Protein AF-A0AAN4YDI0-F1 (afdb_monomer)

Mean predicted aligned error: 11.08 Å

Secondary structure (DSSP, 8-state):
-----------------TT--S--------S--TTHHHHHHHHTT----SSS--B-TT-SB---SS--BSSTTSPBPTT-HHHHHHHHHHHT--PPPPSS--SEEEEEEEEE-SSB-TTT---GGGBSTT-EEEEEEEEE-SSS-TTS-TTSS---EEEEEEEETTEEEEEEE-

pLDDT: mean 83.56, std 16.6, range [37.38, 96.38]

Foldseek 3Di:
DDDDDDDDPPDPDDPDDPPDPPDDDDPDPPDDPLPVVVCVVCVVVDDDDPPDADAAPVGDHDDDPDADAPPPPHDGDPPRPRPVRVVVCVVPVDDDADPWQRAKDKDKGKDFAQAAPVVPDPAQCNHGHRRIWIKMKMKGFTPDHRPDDPPDPGDIKIWMWTDDPVGIDIDIDD

Nearest PDB structures (foldseek):
  5xzm-assembly1_D  TM=9.940E-01  e=3.883E-17  Mycothermus thermophilus
  4b31-assembly1_C  TM=9.951E-01  e=8.663E-17  Mycothermus thermophilus
  6nsy-assembly1_A  TM=9.960E-01  e=1.537E-16  Neurospora crassa OR74A
  4b5k-assembly1_C  TM=9.951E-01  e=1.370E-16  Mycothermus thermophilus
  6nt1-assembly1_A  TM=9.961E-01  e=2.430E-16  Neurospora crassa OR74A

Organism: Aspergillus oryzae (NCBI:txid5062)

InterPro domains:
  IPR011614 Catalase core domain [PF00199] (56-170)
  IPR011614 Catalase core domain [SM01060] (55-174)
  IPR018028 Catalase, mono-functional, haem-containing [PR00067] (67-90)
  IPR018028 Catalase, mono-functional, haem-containing [PR00067] (130-148)
  IPR018028 Catalase, mono-functional, haem-containing [PR00067] (151-168)
  IPR018028 Catalase, mono-functional, haem-containing [PS51402] (51-174)
  IPR020835 Catalase superfamily [SSF56634] (30-171)
  IPR024712 Catalase, mono-functional, haem-containing, clade 2 [PTHR42821] (25-170)

Sequence (174 aa):
MRALSLASLIGIASAACPYMTGELERRDTGTDDATAATEEFLSQYYMADNDTFLTSDVGGPIEDQNSLQVGDRGPTLLEDFIFRQKIQRFDHERVPERAVHARGVGAHGVFTSYGDYSNITAASFLGAEGKETPVFVRFSTVAGSRGSSDLARDVHGFATRFYTDEGNFGMSNS

Solvent-accessible surface area (backbone atoms only — not comparable to full-atom values): 11287 Å² total; per-residue (Å²): 137,89,81,85,83,83,79,79,80,80,77,82,82,76,90,65,58,95,88,52,74,93,72,86,71,79,84,68,96,72,87,80,70,69,43,44,74,57,48,62,66,49,51,82,75,64,82,83,73,88,91,56,75,55,57,48,100,88,53,62,80,58,80,80,92,68,78,53,44,64,56,102,87,40,64,74,48,87,82,38,59,68,60,51,51,56,52,53,54,61,75,60,65,76,71,86,73,53,97,55,42,32,22,63,56,71,49,79,41,62,45,66,22,90,38,62,39,60,91,81,39,88,52,70,66,35,49,33,56,68,35,73,33,45,31,43,39,38,43,21,42,40,88,45,55,64,86,48,70,90,83,57,95,64,61,68,30,47,34,39,36,38,59,39,98,92,45,78,46,79,47,72,49,120

Structure (mmCIF, N/CA/C/O backbone):
data_AF-A0AAN4YDI0-F1
#
_entry.id   AF-A0AAN4YDI0-F1
#
loop_
_atom_site.group_PDB
_atom_site.id
_atom_site.type_symbol
_atom_site.label_atom_id
_atom_site.label_alt_id
_atom_site.label_comp_id
_atom_site.label_asym_id
_atom_site.label_entity_id
_atom_site.label_seq_id
_atom_site.pdbx_PDB_ins_code
_atom_site.Cartn_x
_atom_site.Cartn_y
_atom_site.Cartn_z
_atom_site.occupancy
_atom_site.B_iso_or_equiv
_atom_site.auth_seq_id
_atom_site.auth_comp_id
_atom_site.auth_asym_id
_atom_site.auth_atom_id
_atom_site.pdbx_PDB_model_num
ATOM 1 N N . MET A 1 1 ? -18.141 -43.771 -48.977 1.00 39.94 1 MET A N 1
ATOM 2 C CA . MET A 1 1 ? -17.370 -43.710 -47.715 1.00 39.94 1 MET A CA 1
ATOM 3 C C . MET A 1 1 ? -17.780 -42.448 -46.975 1.00 39.94 1 MET A C 1
ATOM 5 O O . MET A 1 1 ? -17.817 -41.394 -47.591 1.00 39.94 1 MET A O 1
ATOM 9 N N . ARG A 1 2 ? -18.217 -42.590 -45.719 1.00 37.38 2 ARG A N 1
ATOM 10 C CA . ARG A 1 2 ? -18.747 -41.519 -44.860 1.00 37.38 2 ARG A CA 1
ATOM 11 C C . ARG A 1 2 ? -17.594 -40.709 -44.258 1.00 37.38 2 ARG A C 1
ATOM 13 O O . ARG A 1 2 ? -16.664 -41.321 -43.747 1.00 37.38 2 ARG A O 1
ATOM 20 N N . ALA A 1 3 ? -17.700 -39.385 -44.232 1.00 39.25 3 ALA A N 1
ATOM 21 C CA . ALA A 1 3 ? -16.893 -38.532 -43.362 1.00 39.25 3 ALA A CA 1
ATOM 22 C C . ALA A 1 3 ? -17.844 -37.596 -42.603 1.00 39.25 3 ALA A C 1
ATOM 24 O O . ALA A 1 3 ? -18.368 -36.638 -43.163 1.00 39.25 3 ALA A O 1
ATOM 25 N N . LEU A 1 4 ? -18.137 -37.948 -41.348 1.00 42.66 4 LEU A N 1
ATOM 26 C CA . LEU A 1 4 ? -18.826 -37.083 -40.393 1.00 42.66 4 LEU A CA 1
ATOM 27 C C . LEU A 1 4 ? -17.766 -36.151 -39.790 1.00 42.66 4 LEU A C 1
ATOM 29 O O . LEU A 1 4 ? -16.877 -36.621 -39.083 1.00 42.66 4 LEU A O 1
ATOM 33 N N . SER A 1 5 ? -17.839 -34.851 -40.069 1.00 39.84 5 SER A N 1
ATOM 34 C CA . SER A 1 5 ? -17.021 -33.841 -39.393 1.00 39.84 5 SER A CA 1
ATOM 35 C C . SER A 1 5 ? -17.660 -33.492 -38.046 1.00 39.84 5 SER A C 1
ATOM 37 O O . SER A 1 5 ? -18.677 -32.800 -37.997 1.00 39.84 5 SER A O 1
ATOM 39 N N . LEU A 1 6 ? -17.082 -33.988 -36.952 1.00 41.09 6 LEU A N 1
ATOM 40 C CA . LEU A 1 6 ? -17.449 -33.587 -35.595 1.00 41.09 6 LEU A CA 1
ATOM 41 C C . LEU A 1 6 ? -16.822 -32.209 -35.316 1.00 41.09 6 LEU A C 1
ATOM 43 O O . LEU A 1 6 ? -15.626 -32.110 -35.055 1.00 41.09 6 LEU A O 1
ATOM 47 N N . ALA A 1 7 ? -17.612 -31.140 -35.405 1.00 44.00 7 ALA A N 1
ATOM 48 C CA . ALA A 1 7 ? -17.198 -29.828 -34.921 1.00 44.00 7 ALA A CA 1
ATOM 49 C C . ALA A 1 7 ? -17.290 -29.829 -33.387 1.00 44.00 7 ALA A C 1
ATOM 51 O O . ALA A 1 7 ? -18.383 -29.811 -32.821 1.00 44.00 7 ALA A O 1
ATOM 52 N N . SER A 1 8 ? -16.146 -29.903 -32.708 1.00 43.72 8 SER A N 1
ATOM 53 C CA . SER A 1 8 ? -16.069 -29.744 -31.258 1.00 43.72 8 SER A CA 1
ATOM 54 C C . SER A 1 8 ? -16.351 -28.284 -30.895 1.00 43.72 8 SER A C 1
ATOM 56 O O . SER A 1 8 ? -15.511 -27.412 -31.123 1.00 43.72 8 SER A O 1
ATOM 58 N N . LEU A 1 9 ? -17.528 -28.014 -30.331 1.00 42.34 9 LEU A N 1
ATOM 59 C CA . LEU A 1 9 ? -17.815 -26.756 -29.648 1.00 42.34 9 LEU A CA 1
ATOM 60 C C . LEU A 1 9 ? -16.905 -26.649 -28.419 1.00 42.34 9 LEU A C 1
ATOM 62 O O . LEU A 1 9 ? -17.147 -27.278 -27.391 1.00 42.34 9 LEU A O 1
ATOM 66 N N . ILE A 1 10 ? -15.848 -25.849 -28.538 1.00 48.19 10 ILE A N 1
ATOM 67 C CA . ILE A 1 10 ? -15.078 -25.365 -27.395 1.00 48.19 10 ILE A CA 1
ATOM 68 C C . ILE A 1 10 ? -15.947 -24.298 -26.727 1.00 48.19 10 ILE A C 1
ATOM 70 O O . ILE A 1 10 ? -15.992 -23.148 -27.158 1.00 48.19 10 ILE A O 1
ATOM 74 N N . GLY A 1 11 ? -16.701 -24.702 -25.707 1.00 44.09 11 GLY A N 1
ATOM 75 C CA . GLY A 1 11 ? -17.373 -23.769 -24.813 1.00 44.09 11 GLY A CA 1
ATOM 76 C C . GLY A 1 11 ? -16.330 -23.081 -23.941 1.00 44.09 11 GLY A C 1
ATOM 77 O O . GLY A 1 11 ? -15.720 -23.720 -23.087 1.00 44.09 11 GLY A O 1
ATOM 78 N N . ILE A 1 12 ? -16.110 -21.787 -24.163 1.00 46.19 12 ILE A N 1
ATOM 79 C CA . ILE A 1 12 ? -15.353 -20.944 -23.238 1.00 46.19 12 ILE A CA 1
ATOM 80 C C . ILE A 1 12 ? -16.232 -20.777 -21.995 1.00 46.19 12 ILE A C 1
ATOM 82 O O . ILE A 1 12 ? -17.213 -20.039 -22.014 1.00 46.19 12 ILE A O 1
ATOM 86 N N . ALA A 1 13 ? -15.919 -21.508 -20.927 1.00 46.47 13 ALA A N 1
ATOM 87 C CA . ALA A 1 13 ? -16.535 -21.282 -19.628 1.00 46.47 13 ALA A CA 1
ATOM 88 C C . ALA A 1 13 ? -15.912 -20.021 -19.014 1.00 46.47 13 ALA A C 1
ATOM 90 O O . ALA A 1 13 ? -14.785 -20.059 -18.521 1.00 46.47 13 ALA A O 1
ATOM 91 N N . SER A 1 14 ? -16.623 -18.893 -19.059 1.00 54.66 14 SER A N 1
ATOM 92 C CA . SER A 1 14 ? -16.270 -17.714 -18.270 1.00 54.66 14 SER A CA 1
ATOM 93 C C . SER A 1 14 ? -16.876 -17.853 -16.872 1.00 54.66 14 SER A C 1
ATOM 95 O O . SER A 1 14 ? -18.085 -17.773 -16.673 1.00 54.66 14 SER A O 1
ATOM 97 N N . ALA A 1 15 ? -16.027 -18.076 -15.871 1.00 48.97 15 ALA A N 1
ATOM 98 C CA . ALA A 1 15 ? -16.404 -17.927 -14.470 1.00 48.97 15 ALA A CA 1
ATOM 99 C C . ALA A 1 15 ? -16.344 -16.435 -14.103 1.00 48.97 15 ALA A C 1
ATOM 101 O O . ALA A 1 15 ? -15.437 -15.995 -13.403 1.00 48.97 15 ALA A O 1
ATOM 102 N N . ALA A 1 16 ? -17.264 -15.633 -14.643 1.00 55.81 16 ALA A N 1
ATOM 103 C CA . ALA A 1 16 ? -17.426 -14.245 -14.227 1.00 55.81 16 ALA A CA 1
ATOM 104 C C . ALA A 1 16 ? -18.457 -14.187 -13.093 1.00 55.81 16 ALA A C 1
ATOM 106 O O . ALA A 1 16 ? -19.548 -14.747 -13.207 1.00 55.81 16 ALA A O 1
ATOM 107 N N . CYS A 1 17 ? -18.104 -13.537 -11.984 1.00 50.62 17 CYS A N 1
ATOM 108 C CA . CYS A 1 17 ? -19.045 -13.277 -10.902 1.00 50.62 17 CYS A CA 1
ATOM 109 C C . CYS A 1 17 ? -20.175 -12.388 -11.453 1.00 50.62 17 CYS A C 1
ATOM 111 O O . CYS A 1 17 ? -19.877 -11.297 -11.936 1.00 50.62 17 CYS A O 1
ATOM 113 N N . PRO A 1 18 ? -21.456 -12.796 -11.384 1.00 61.44 18 PRO A N 1
ATOM 114 C CA . PRO A 1 18 ? -22.565 -12.062 -12.007 1.00 61.44 18 PRO A CA 1
ATOM 115 C C . PRO A 1 18 ? -22.816 -10.671 -11.398 1.00 61.44 18 PRO A C 1
ATOM 117 O O . PRO A 1 18 ? -23.637 -9.921 -11.915 1.00 61.44 18 PRO A O 1
ATOM 120 N N . TYR A 1 19 ? -22.113 -10.327 -10.315 1.00 61.22 19 TYR A N 1
ATOM 121 C CA . TYR A 1 19 ? -22.226 -9.059 -9.595 1.00 61.22 19 TYR A CA 1
ATOM 122 C C . TYR A 1 19 ? -21.035 -8.115 -9.798 1.00 61.22 19 TYR A C 1
ATOM 124 O O . TYR A 1 19 ? -21.034 -7.025 -9.237 1.00 61.22 19 TYR A O 1
ATOM 132 N N . MET A 1 20 ? -20.021 -8.517 -10.569 1.00 57.53 20 MET A N 1
ATOM 133 C CA . MET A 1 20 ? -18.857 -7.683 -10.871 1.00 57.53 20 MET A CA 1
ATOM 134 C C . MET A 1 20 ? -18.696 -7.619 -12.386 1.00 57.53 20 MET A C 1
ATOM 136 O O . MET A 1 20 ? -18.435 -8.633 -13.036 1.00 57.53 20 MET A O 1
ATOM 140 N N . THR A 1 21 ? -18.828 -6.424 -12.957 1.00 61.00 21 THR A N 1
ATOM 141 C CA . THR A 1 21 ? -18.230 -6.140 -14.262 1.00 61.00 21 THR A CA 1
ATOM 142 C C . THR A 1 21 ? -16.730 -6.353 -14.083 1.00 61.00 21 THR A C 1
ATOM 144 O O . THR A 1 21 ? -16.160 -5.849 -13.123 1.00 61.00 21 THR A O 1
ATOM 147 N N . GLY A 1 22 ? -16.087 -7.175 -14.915 1.00 59.12 22 GLY A N 1
ATOM 148 C CA . GLY A 1 22 ? -14.693 -7.616 -14.725 1.00 59.12 22 GLY A CA 1
ATOM 149 C C . GLY A 1 22 ? -13.623 -6.515 -14.803 1.00 59.12 22 GLY A C 1
ATOM 150 O O . GLY A 1 22 ? -12.448 -6.826 -14.973 1.00 59.12 22 GLY A O 1
ATOM 151 N N . GLU A 1 23 ? -14.026 -5.255 -14.706 1.00 72.44 23 GLU A N 1
ATOM 152 C CA . GLU A 1 23 ? -13.203 -4.061 -14.750 1.00 72.44 23 GLU A CA 1
ATOM 153 C C . GLU A 1 23 ? -13.003 -3.577 -13.310 1.00 72.44 23 GLU A C 1
ATOM 155 O O . GLU A 1 23 ? -13.941 -3.177 -12.621 1.00 72.44 23 GLU A O 1
ATOM 160 N N . LEU A 1 24 ? -11.774 -3.725 -12.819 1.00 66.06 24 LEU A N 1
ATOM 161 C CA . LEU A 1 24 ? -11.362 -3.226 -11.514 1.00 66.06 24 LEU A CA 1
ATOM 162 C C . LEU A 1 24 ? -10.701 -1.873 -11.731 1.00 66.06 24 LEU A C 1
ATOM 164 O O . LEU A 1 24 ? -9.522 -1.802 -12.076 1.00 66.06 24 LEU A O 1
ATOM 168 N N . GLU A 1 25 ? -11.463 -0.810 -11.527 1.00 68.19 25 GLU A N 1
ATOM 169 C CA . GLU A 1 25 ? -10.919 0.540 -11.523 1.00 68.19 25 GLU A CA 1
ATOM 170 C C . GLU A 1 25 ? -10.431 0.906 -10.122 1.00 68.19 25 GLU A C 1
ATOM 172 O O . GLU A 1 25 ? -10.941 0.437 -9.096 1.00 68.19 25 GLU A O 1
ATOM 177 N N . ARG A 1 26 ? -9.413 1.764 -10.070 1.00 70.12 26 ARG A N 1
ATOM 178 C CA . ARG A 1 26 ? -9.072 2.456 -8.832 1.00 70.12 26 ARG A CA 1
ATOM 179 C C . ARG A 1 26 ? -10.326 3.205 -8.378 1.00 70.12 26 ARG A C 1
ATOM 181 O O . ARG A 1 26 ? -10.952 3.873 -9.191 1.00 70.12 26 ARG A O 1
ATOM 188 N N . ARG A 1 27 ? -10.674 3.118 -7.090 1.00 65.94 27 ARG A N 1
ATOM 189 C CA . ARG A 1 27 ? -11.753 3.937 -6.525 1.00 65.94 27 ARG A CA 1
ATOM 190 C C . ARG A 1 27 ? -11.421 5.411 -6.784 1.00 65.94 27 ARG A C 1
ATOM 192 O O . ARG A 1 27 ? -10.469 5.921 -6.196 1.00 65.94 27 ARG A O 1
ATOM 199 N N . ASP A 1 28 ? -12.176 6.042 -7.677 1.00 57.91 28 ASP A N 1
ATOM 200 C CA . ASP A 1 28 ? -12.16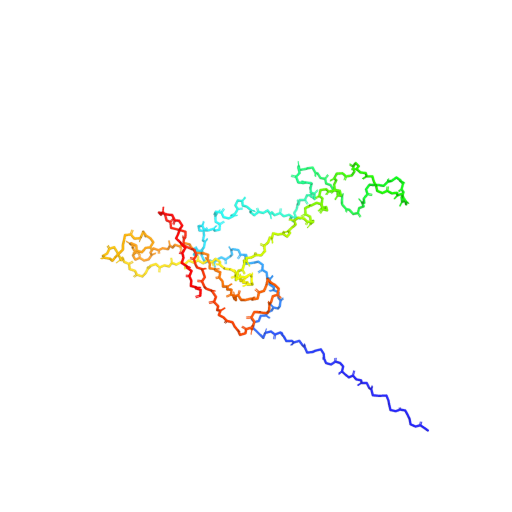4 7.490 -7.856 1.00 57.91 28 ASP A CA 1
ATOM 201 C C . ASP A 1 28 ? -12.876 8.113 -6.649 1.00 57.91 28 ASP A C 1
ATOM 203 O O . ASP A 1 28 ? -13.869 7.567 -6.158 1.00 57.91 28 ASP A O 1
ATOM 207 N N . THR A 1 29 ? -12.330 9.193 -6.098 1.00 55.03 29 THR A N 1
ATOM 208 C CA . THR A 1 29 ? -12.748 9.797 -4.819 1.00 55.03 29 THR A CA 1
ATOM 209 C C . THR A 1 29 ? -14.032 10.617 -4.982 1.00 55.03 29 THR A C 1
ATOM 211 O O . THR A 1 29 ? -14.084 11.806 -4.672 1.00 55.03 29 THR A O 1
ATOM 214 N N . GLY A 1 30 ? -15.073 9.996 -5.529 1.00 47.00 30 GLY A N 1
ATOM 215 C CA . GLY A 1 30 ? -16.400 10.570 -5.672 1.00 47.00 30 GLY A CA 1
ATOM 216 C C . GLY A 1 30 ? -17.301 10.142 -4.519 1.00 47.00 30 GLY A C 1
ATOM 217 O O . GLY A 1 30 ? -17.732 8.993 -4.482 1.00 47.00 30 GLY A O 1
ATOM 218 N N . THR A 1 31 ? -17.616 11.098 -3.638 1.00 44.72 31 THR A N 1
ATOM 219 C CA . THR A 1 31 ? -18.760 11.117 -2.699 1.00 44.72 31 THR A CA 1
ATOM 220 C C . THR A 1 31 ? -18.832 9.994 -1.654 1.00 44.72 31 THR A C 1
ATOM 222 O O . THR A 1 31 ? -19.340 8.921 -1.950 1.00 44.72 31 THR A O 1
ATOM 225 N N . ASP A 1 32 ? -18.340 10.283 -0.436 1.00 54.00 32 ASP A N 1
ATOM 226 C CA . ASP A 1 32 ? -18.841 9.853 0.897 1.00 54.00 32 ASP A CA 1
ATOM 227 C C . ASP A 1 32 ? -17.659 9.652 1.861 1.00 54.00 32 ASP A C 1
ATOM 229 O O . ASP A 1 32 ? -17.133 8.555 2.060 1.00 54.00 32 ASP A O 1
ATOM 233 N N . ASP A 1 33 ? -17.158 10.762 2.404 1.00 57.16 33 ASP A N 1
ATOM 234 C CA . ASP A 1 33 ? -15.730 10.884 2.696 1.00 57.16 33 ASP A CA 1
ATOM 235 C C . ASP A 1 33 ? -15.361 10.555 4.149 1.00 57.16 33 ASP A C 1
ATOM 237 O O . ASP A 1 33 ? -14.745 11.343 4.861 1.00 57.16 33 ASP A O 1
ATOM 241 N N . ALA A 1 34 ? -15.708 9.347 4.595 1.00 56.53 34 ALA A N 1
ATOM 242 C CA . ALA A 1 34 ? -15.163 8.818 5.844 1.00 56.53 34 ALA A CA 1
ATOM 243 C C . ALA A 1 34 ? -13.612 8.787 5.761 1.00 56.53 34 ALA A C 1
ATOM 245 O O . ALA A 1 34 ? -12.895 9.150 6.688 1.00 56.53 34 ALA A O 1
ATOM 246 N N . THR A 1 35 ? -13.038 8.448 4.605 1.00 64.56 35 THR A N 1
ATOM 247 C CA . THR A 1 35 ? -11.578 8.372 4.421 1.00 64.56 35 THR A CA 1
ATOM 248 C C . THR A 1 35 ? -10.883 9.697 4.079 1.00 64.56 35 THR A C 1
ATOM 250 O O . THR A 1 35 ? -9.677 9.664 3.830 1.00 64.56 35 THR A O 1
ATOM 253 N N . ALA A 1 36 ? -11.573 10.844 4.130 1.00 71.38 36 ALA A N 1
ATOM 254 C CA . ALA A 1 36 ? -11.052 12.153 3.707 1.00 71.38 36 ALA A CA 1
ATOM 255 C C . ALA A 1 36 ? -9.660 12.473 4.271 1.00 71.38 36 ALA A C 1
ATOM 257 O O . ALA A 1 36 ? -8.735 12.787 3.529 1.00 71.38 36 ALA A O 1
ATOM 258 N N . ALA A 1 37 ? -9.477 12.305 5.585 1.00 72.81 37 ALA A N 1
ATOM 259 C CA . ALA A 1 37 ? -8.208 12.598 6.253 1.00 72.81 37 ALA A CA 1
ATOM 260 C C . ALA A 1 37 ? -7.057 11.679 5.797 1.00 72.81 37 ALA A C 1
ATOM 262 O O . ALA A 1 37 ? -5.894 12.080 5.783 1.00 72.81 37 ALA A O 1
ATOM 263 N N . THR A 1 38 ? -7.362 10.431 5.421 1.00 80.06 38 THR A N 1
ATOM 264 C CA . THR A 1 38 ? -6.349 9.522 4.860 1.00 80.06 38 THR A CA 1
ATOM 265 C C . THR A 1 38 ? -5.996 9.922 3.441 1.00 80.06 38 THR A C 1
ATOM 267 O O . THR A 1 38 ? -4.821 9.930 3.084 1.00 80.06 38 THR A O 1
ATOM 270 N N . GLU A 1 39 ? -7.000 10.272 2.646 1.00 81.62 39 GLU A N 1
ATOM 271 C CA . GLU A 1 39 ? -6.800 10.611 1.246 1.00 81.62 39 GLU A CA 1
ATOM 272 C C . GLU A 1 39 ? -6.091 11.955 1.086 1.00 81.62 39 GLU A C 1
ATOM 274 O O . GLU A 1 39 ? -5.190 12.065 0.260 1.00 81.62 39 GLU A O 1
ATOM 279 N N . GLU A 1 40 ? -6.382 12.931 1.948 1.00 83.38 40 GLU A N 1
ATOM 280 C CA . GLU A 1 40 ? -5.626 14.180 2.048 1.00 83.38 40 GLU A CA 1
ATOM 281 C C . GLU A 1 40 ? -4.138 13.898 2.287 1.00 83.38 40 GLU A C 1
ATOM 283 O O . GLU A 1 40 ? -3.287 14.388 1.543 1.00 83.38 40 GLU A O 1
ATOM 288 N N . PHE A 1 41 ? -3.807 13.035 3.253 1.00 84.69 41 PHE A N 1
ATOM 289 C CA . PHE A 1 41 ? -2.418 12.664 3.518 1.00 84.69 41 PHE A CA 1
ATOM 290 C C . PHE A 1 41 ? -1.767 11.903 2.353 1.00 84.69 41 PHE A C 1
ATOM 292 O O . PHE A 1 41 ? -0.584 12.109 2.074 1.00 84.69 41 PHE A O 1
ATOM 299 N N . LEU A 1 42 ? -2.495 11.005 1.686 1.00 87.38 42 LEU A N 1
ATOM 300 C CA . LEU A 1 42 ? -1.956 10.209 0.580 1.00 87.38 42 LEU A CA 1
ATOM 301 C C . LEU A 1 42 ? -1.851 10.995 -0.732 1.00 87.38 42 LEU A C 1
ATOM 303 O O . LEU A 1 42 ? -0.991 10.669 -1.552 1.00 87.38 42 LEU A O 1
ATOM 307 N N . SER A 1 43 ? -2.655 12.046 -0.903 1.00 87.25 43 SER A N 1
ATOM 308 C CA . SER A 1 43 ? -2.721 12.852 -2.126 1.00 87.25 43 SER A CA 1
ATOM 309 C C . SER A 1 43 ? -1.360 13.401 -2.562 1.00 87.25 43 SER A C 1
ATOM 311 O O . SER A 1 43 ? -1.049 13.396 -3.750 1.00 87.25 43 SER A O 1
ATOM 313 N N . GLN A 1 44 ? -0.496 13.768 -1.609 1.00 89.62 44 GLN A N 1
ATOM 314 C CA . GLN A 1 44 ? 0.854 14.282 -1.875 1.00 89.62 44 GLN A CA 1
ATOM 315 C C . GLN A 1 44 ? 1.804 13.255 -2.524 1.00 89.62 44 GLN A C 1
ATOM 317 O O . GLN A 1 44 ? 2.851 13.629 -3.049 1.00 89.62 44 GLN A O 1
ATOM 322 N N . TYR A 1 45 ? 1.470 11.963 -2.461 1.00 91.00 45 TYR A N 1
ATOM 323 C CA . TYR A 1 45 ? 2.268 10.869 -3.021 1.00 91.00 45 TYR A CA 1
ATOM 324 C C . TYR A 1 45 ? 1.693 10.321 -4.330 1.00 91.00 45 TYR A C 1
ATOM 326 O O . TYR A 1 45 ? 2.314 9.456 -4.951 1.00 91.00 45 TYR A O 1
ATOM 334 N N . TYR A 1 46 ? 0.517 10.786 -4.754 1.00 88.12 46 TYR A N 1
ATOM 335 C CA . TYR A 1 46 ? -0.070 10.377 -6.023 1.00 88.12 46 TYR A CA 1
ATOM 336 C C . TYR A 1 46 ? 0.537 11.178 -7.171 1.00 88.12 46 TYR A C 1
ATOM 338 O O . TYR A 1 46 ? 0.577 12.404 -7.139 1.00 88.12 46 TYR A O 1
ATOM 346 N N . MET A 1 47 ? 0.993 10.464 -8.197 1.00 87.00 47 MET A N 1
ATOM 347 C CA . MET A 1 47 ? 1.528 11.045 -9.425 1.00 87.00 47 MET A CA 1
ATOM 348 C C . MET A 1 47 ? 0.548 10.770 -10.564 1.00 87.00 47 MET A C 1
ATOM 350 O O . MET A 1 47 ? 0.025 9.659 -10.679 1.00 87.00 47 MET A O 1
ATOM 354 N N . ALA A 1 48 ? 0.271 11.796 -11.368 1.00 87.44 48 ALA A N 1
ATOM 355 C CA . ALA A 1 48 ? -0.585 11.706 -12.543 1.00 87.44 48 ALA A CA 1
ATOM 356 C C . ALA A 1 48 ? 0.278 11.811 -13.806 1.00 87.44 48 ALA A C 1
ATOM 358 O O . ALA A 1 48 ? 0.896 12.847 -14.046 1.00 87.44 48 ALA A O 1
ATOM 359 N N . ASP A 1 49 ? 0.286 10.744 -14.608 1.00 88.88 49 ASP A N 1
ATOM 360 C CA . ASP A 1 49 ? 1.155 10.605 -15.787 1.00 88.88 49 ASP A CA 1
ATOM 361 C C . ASP A 1 49 ? 0.391 10.715 -17.126 1.00 88.88 49 ASP A C 1
ATOM 363 O O . ASP A 1 49 ? 0.868 10.266 -18.163 1.00 88.88 49 ASP A O 1
ATOM 367 N N . ASN A 1 50 ? -0.830 11.263 -17.126 1.00 87.81 50 ASN A N 1
ATOM 368 C CA . ASN A 1 50 ? -1.692 11.309 -18.316 1.00 87.81 50 ASN A CA 1
ATOM 369 C C . ASN A 1 50 ? -1.241 12.334 -19.377 1.00 87.81 50 ASN A C 1
ATOM 371 O O . ASN A 1 50 ? -1.319 12.035 -20.564 1.00 87.81 50 ASN A O 1
ATOM 375 N N . ASP A 1 51 ? -0.751 13.504 -18.956 1.00 89.19 51 ASP A N 1
ATOM 376 C CA . ASP A 1 51 ? -0.332 14.614 -19.830 1.00 89.19 51 ASP A CA 1
ATOM 377 C C . ASP A 1 51 ? 1.138 15.017 -19.590 1.00 89.19 51 ASP A C 1
ATOM 379 O O . ASP A 1 51 ? 1.517 16.189 -19.689 1.00 89.19 51 ASP A O 1
ATOM 383 N N . THR A 1 52 ? 1.991 14.051 -19.238 1.00 90.75 52 THR A N 1
ATOM 384 C CA . THR A 1 52 ? 3.414 14.276 -18.945 1.00 90.75 52 THR A CA 1
ATOM 385 C C . THR A 1 52 ? 4.323 13.551 -19.939 1.00 90.75 52 THR A C 1
ATOM 387 O O . THR A 1 52 ? 3.947 12.572 -20.583 1.00 90.75 52 THR A O 1
ATOM 390 N N . PHE A 1 53 ? 5.549 14.054 -20.102 1.00 92.69 53 PHE A N 1
ATOM 391 C CA . PHE A 1 53 ? 6.581 13.329 -20.843 1.00 92.69 53 PHE A CA 1
ATOM 392 C C . PHE A 1 53 ? 7.143 12.198 -19.980 1.00 92.69 53 PHE A C 1
ATOM 394 O O . PHE A 1 53 ? 7.320 12.369 -18.774 1.00 92.69 53 PHE A O 1
ATOM 401 N N . LEU A 1 54 ? 7.513 11.079 -20.608 1.00 93.19 54 LEU A N 1
ATOM 402 C CA . LEU A 1 54 ? 8.309 10.050 -19.945 1.00 93.19 54 LEU A CA 1
ATOM 403 C C . LEU A 1 54 ? 9.650 10.658 -19.512 1.00 93.19 54 LEU A C 1
ATOM 405 O O . LEU A 1 54 ? 10.331 11.296 -20.319 1.00 93.19 54 LEU A O 1
ATOM 409 N N . THR A 1 55 ? 10.031 10.472 -18.249 1.00 94.31 55 THR A N 1
ATOM 410 C CA . THR A 1 55 ? 11.278 11.014 -17.693 1.00 94.31 55 THR A CA 1
ATOM 411 C C . THR A 1 55 ? 12.132 9.932 -17.039 1.00 94.31 55 THR A C 1
ATOM 413 O O . THR A 1 55 ? 11.660 8.835 -16.747 1.00 94.31 55 THR A O 1
ATOM 416 N N . SER A 1 56 ? 13.416 10.238 -16.843 1.00 93.50 56 SER A N 1
ATOM 417 C CA . SER A 1 56 ? 14.311 9.424 -16.011 1.00 93.50 56 SER A CA 1
ATOM 418 C C . SER A 1 56 ? 14.070 9.691 -14.515 1.00 93.50 56 SER A C 1
ATOM 420 O O . SER A 1 56 ? 13.506 10.727 -14.161 1.00 93.50 56 SER A O 1
ATOM 422 N N . ASP A 1 57 ? 14.570 8.836 -13.614 1.00 92.75 57 ASP A N 1
ATOM 423 C CA . ASP A 1 57 ? 14.409 9.038 -12.156 1.00 92.75 57 ASP A CA 1
ATOM 424 C C . ASP A 1 57 ? 15.077 10.337 -11.647 1.00 92.75 57 ASP A C 1
ATOM 426 O O . ASP A 1 57 ? 14.780 10.804 -10.548 1.00 92.75 57 ASP A O 1
ATOM 430 N N . VAL A 1 58 ? 16.001 10.923 -12.421 1.00 93.06 58 VAL A N 1
ATOM 431 C CA . VAL A 1 58 ? 16.654 12.211 -12.111 1.00 93.06 58 VAL A CA 1
ATOM 432 C C . VAL A 1 58 ? 16.020 13.392 -12.858 1.00 93.06 58 VAL A C 1
ATOM 434 O O . VAL A 1 58 ? 16.543 14.506 -12.821 1.00 93.06 58 VAL A O 1
ATOM 437 N N . GLY A 1 59 ? 14.890 13.162 -13.530 1.00 91.00 59 GLY A N 1
ATOM 438 C CA . GLY A 1 59 ? 14.220 14.119 -14.402 1.00 91.00 59 GLY A CA 1
ATOM 439 C C . GLY A 1 59 ? 14.776 14.131 -15.829 1.00 91.00 59 GLY A C 1
ATOM 440 O O . GLY A 1 59 ? 15.672 13.366 -16.187 1.00 91.00 59 GLY A O 1
ATOM 441 N N . GLY A 1 60 ? 14.222 15.012 -16.662 1.00 91.94 60 GLY A N 1
ATOM 442 C CA . GLY A 1 60 ? 14.573 15.124 -18.080 1.00 91.94 60 GLY A CA 1
ATOM 443 C C . GLY A 1 60 ? 13.733 14.195 -18.971 1.00 91.94 60 GLY A C 1
ATOM 444 O O . GLY A 1 60 ? 13.615 13.013 -18.646 1.00 91.94 60 GLY A O 1
ATOM 445 N N . PRO A 1 61 ? 13.144 14.701 -20.072 1.00 93.06 61 PRO A N 1
ATOM 446 C CA . PRO A 1 61 ? 12.400 13.876 -21.022 1.00 93.06 61 PRO A CA 1
ATOM 447 C C . PRO A 1 61 ? 13.289 12.815 -21.680 1.00 93.06 61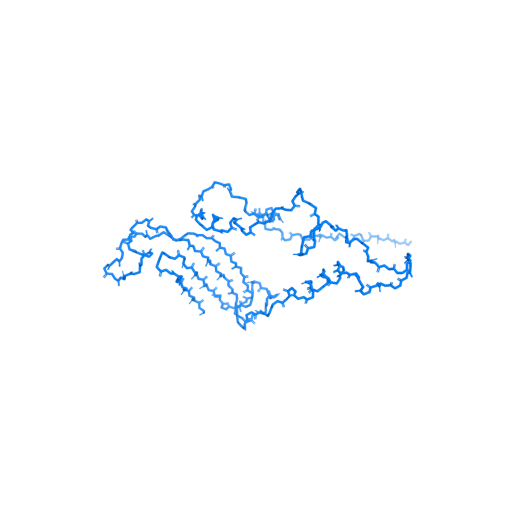 PRO A C 1
ATOM 449 O O . PRO A 1 61 ? 14.417 13.119 -22.073 1.00 93.06 61 PRO A O 1
ATOM 452 N N . ILE A 1 62 ? 12.773 11.595 -21.823 1.00 93.38 62 ILE A N 1
ATOM 453 C CA . ILE A 1 62 ? 13.474 10.458 -22.432 1.00 93.38 62 ILE A CA 1
ATOM 454 C C . ILE A 1 62 ? 12.602 9.737 -23.465 1.00 93.38 62 ILE A C 1
ATOM 456 O O . ILE A 1 62 ? 11.375 9.817 -23.440 1.00 93.38 62 ILE A O 1
ATOM 460 N N . GLU A 1 63 ? 13.257 8.980 -24.339 1.00 92.25 63 GLU A N 1
ATOM 461 C CA . GLU A 1 63 ? 12.653 7.947 -25.181 1.00 92.25 63 GLU A CA 1
ATOM 462 C C . GLU A 1 63 ? 13.274 6.598 -24.790 1.00 92.25 63 GLU A C 1
ATOM 464 O O . GLU A 1 63 ? 14.469 6.530 -24.504 1.00 92.25 63 GLU A O 1
ATOM 469 N N . ASP A 1 64 ? 12.478 5.528 -24.748 1.00 91.25 64 ASP A N 1
ATOM 470 C CA . ASP A 1 64 ? 12.895 4.224 -24.215 1.00 91.25 64 ASP A CA 1
ATOM 471 C C . ASP A 1 64 ? 12.591 3.032 -25.141 1.00 91.25 64 ASP A C 1
ATOM 473 O O . ASP A 1 64 ? 12.703 1.876 -24.722 1.00 91.25 64 ASP A O 1
ATOM 477 N N . GLN A 1 65 ? 12.190 3.302 -26.387 1.00 91.88 65 GLN A N 1
ATOM 478 C CA . GLN A 1 65 ? 11.814 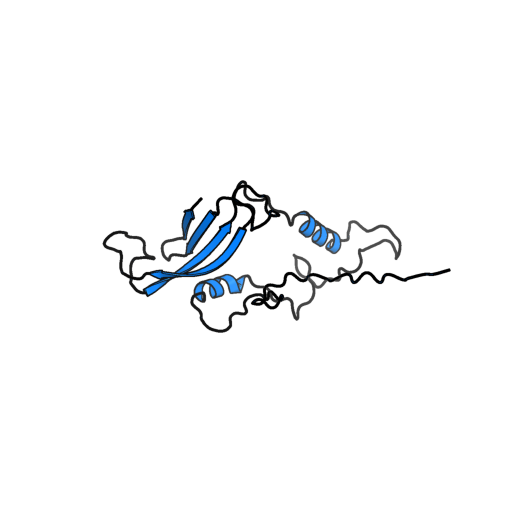2.265 -27.353 1.00 91.88 65 GLN A CA 1
ATOM 479 C C . GLN A 1 65 ? 13.030 1.546 -27.945 1.00 91.88 65 GLN A C 1
ATOM 481 O O . GLN A 1 65 ? 12.933 0.381 -28.327 1.00 91.88 65 GLN A O 1
ATOM 486 N N . ASN A 1 66 ? 14.180 2.222 -27.994 1.00 90.75 66 ASN A N 1
ATOM 487 C CA . ASN A 1 66 ? 15.418 1.705 -28.563 1.00 90.75 66 ASN A CA 1
ATOM 488 C C . ASN A 1 66 ? 16.575 1.892 -27.579 1.00 90.75 66 ASN A C 1
ATOM 490 O O . ASN A 1 66 ? 16.689 2.933 -26.937 1.00 90.75 66 ASN A O 1
ATOM 494 N N . SER A 1 67 ? 17.457 0.896 -27.484 1.00 92.50 67 SER A N 1
ATOM 495 C CA . SER A 1 67 ? 18.725 1.038 -26.758 1.00 92.50 67 SER A CA 1
ATOM 496 C C . SER A 1 67 ? 19.756 1.778 -27.610 1.00 92.50 67 SER A C 1
ATOM 498 O O . SER A 1 67 ? 19.770 1.635 -28.834 1.00 92.50 67 SER A O 1
ATOM 500 N N . LEU A 1 68 ? 20.676 2.498 -26.973 1.00 93.25 68 LEU A N 1
ATOM 501 C CA . LEU A 1 68 ? 21.798 3.136 -27.656 1.00 93.25 68 LEU A CA 1
ATOM 502 C C . LEU A 1 68 ? 22.815 2.079 -28.119 1.00 93.25 68 LEU A C 1
ATOM 504 O O . LEU A 1 68 ? 23.377 1.334 -27.312 1.00 93.25 68 LEU A O 1
ATOM 508 N N . GLN A 1 69 ? 23.063 2.019 -29.427 1.00 93.81 69 GLN A N 1
ATOM 509 C CA . GLN A 1 69 ? 23.890 0.997 -30.079 1.00 93.81 69 GLN A CA 1
ATOM 510 C C . GLN A 1 69 ? 24.934 1.615 -31.019 1.00 93.81 69 GLN A C 1
ATOM 512 O O . GLN A 1 69 ? 24.765 2.729 -31.519 1.00 93.81 69 GLN A O 1
ATOM 517 N N . VAL A 1 70 ? 26.009 0.872 -31.313 1.00 92.88 70 VAL A N 1
ATOM 518 C CA . VAL A 1 70 ? 26.993 1.256 -32.348 1.00 92.88 70 VAL A CA 1
ATOM 519 C C . VAL A 1 70 ? 26.448 0.948 -33.749 1.00 92.88 70 VAL A C 1
ATOM 521 O O . VAL A 1 70 ? 26.772 -0.077 -34.349 1.00 92.88 70 VAL A O 1
ATOM 524 N N . GLY A 1 71 ? 25.617 1.848 -34.277 1.00 90.69 71 GLY A N 1
ATOM 525 C CA . GLY A 1 71 ? 24.882 1.658 -35.534 1.00 90.69 71 GLY A CA 1
ATOM 526 C C . GLY A 1 71 ? 23.664 0.738 -35.379 1.00 90.69 71 GLY A C 1
ATOM 527 O O . GLY A 1 71 ? 23.532 0.039 -34.380 1.00 90.69 71 GLY A O 1
ATOM 528 N N . ASP A 1 72 ? 22.791 0.704 -36.390 1.00 87.75 72 ASP A N 1
ATOM 529 C CA . ASP A 1 72 ? 21.439 0.105 -36.311 1.00 87.75 72 ASP A CA 1
ATOM 530 C C . ASP A 1 72 ? 21.387 -1.395 -35.959 1.00 87.75 72 ASP A C 1
ATOM 532 O O . ASP A 1 72 ? 20.333 -1.934 -35.629 1.00 87.75 72 ASP A O 1
ATOM 536 N N . ARG A 1 73 ? 22.506 -2.114 -36.098 1.00 91.50 73 ARG A N 1
ATOM 537 C CA . ARG A 1 73 ? 22.630 -3.545 -35.762 1.00 91.50 73 ARG A CA 1
ATOM 538 C C . ARG A 1 73 ? 23.885 -3.832 -34.938 1.00 91.50 73 ARG A C 1
ATOM 540 O O . ARG A 1 73 ? 24.455 -4.921 -35.033 1.00 91.50 73 ARG A O 1
ATOM 547 N N . GLY A 1 74 ? 24.358 -2.830 -34.203 1.00 92.38 74 GLY A N 1
ATOM 548 C CA . GLY A 1 74 ? 25.540 -2.924 -33.359 1.00 92.38 74 GLY A CA 1
ATOM 549 C C . GLY A 1 74 ? 25.248 -3.402 -31.937 1.00 92.38 74 GLY A C 1
ATOM 550 O O . GLY A 1 74 ? 24.094 -3.557 -31.542 1.00 92.38 74 GLY A O 1
ATOM 551 N N . PRO A 1 75 ? 26.299 -3.633 -31.136 1.00 94.19 75 PRO A N 1
ATOM 552 C CA . PRO A 1 75 ? 26.150 -3.889 -29.708 1.00 94.19 75 PRO A CA 1
ATOM 553 C C . PRO A 1 75 ? 25.662 -2.639 -28.956 1.00 94.19 75 PRO A C 1
ATOM 555 O O . PRO A 1 75 ? 25.983 -1.511 -29.342 1.00 94.19 75 PRO A O 1
ATOM 558 N N . THR A 1 76 ? 24.938 -2.852 -27.852 1.00 94.44 76 THR A N 1
ATOM 559 C CA . THR A 1 76 ? 24.506 -1.794 -26.923 1.00 94.44 76 THR A CA 1
ATOM 560 C C . THR A 1 76 ? 25.697 -1.175 -26.193 1.00 94.44 76 THR A C 1
ATOM 562 O O . THR A 1 76 ? 26.610 -1.884 -25.761 1.00 94.44 76 THR A O 1
ATOM 565 N N . LEU A 1 77 ? 25.678 0.148 -26.030 1.00 94.38 77 LEU A N 1
ATOM 566 C CA . LEU A 1 77 ? 26.718 0.896 -25.332 1.00 94.38 77 LEU A CA 1
ATOM 567 C C . LEU A 1 77 ? 26.468 0.969 -23.820 1.00 94.38 77 LEU A C 1
ATOM 569 O O . LEU A 1 77 ? 25.345 1.142 -23.357 1.00 94.38 77 LEU A O 1
ATOM 573 N N . LEU A 1 78 ? 27.544 0.899 -23.027 1.00 95.44 78 LEU A N 1
ATOM 574 C CA . LEU A 1 78 ? 27.471 1.002 -21.560 1.00 95.44 78 LEU A CA 1
ATOM 575 C C . LEU A 1 78 ? 27.151 2.429 -21.065 1.00 95.44 78 LEU A C 1
ATOM 577 O O . LEU A 1 78 ? 26.749 2.611 -19.911 1.00 95.44 78 LEU A O 1
ATOM 581 N N . GLU A 1 79 ? 27.348 3.428 -21.928 1.00 95.12 79 GLU A N 1
ATOM 582 C CA . GLU A 1 79 ? 27.009 4.832 -21.665 1.00 95.12 79 GLU A CA 1
ATOM 583 C C . GLU A 1 79 ? 25.500 5.111 -21.732 1.00 95.12 79 GLU A C 1
ATOM 585 O O . GLU A 1 79 ? 25.066 6.187 -21.323 1.00 95.12 79 GLU A O 1
ATOM 590 N N . ASP A 1 80 ? 24.696 4.135 -22.175 1.00 94.25 80 ASP A N 1
ATOM 591 C CA . ASP A 1 80 ? 23.237 4.206 -22.131 1.00 94.25 80 ASP A CA 1
ATOM 592 C C . ASP A 1 80 ? 22.732 4.163 -20.681 1.00 94.25 80 ASP A C 1
ATOM 594 O O . ASP A 1 80 ? 22.486 3.105 -20.090 1.00 94.25 80 ASP A O 1
ATOM 598 N N . PHE A 1 81 ? 22.616 5.339 -20.072 1.00 93.25 81 PHE A N 1
ATOM 599 C CA . PHE A 1 81 ? 22.139 5.461 -18.700 1.00 93.25 81 PHE A CA 1
ATOM 600 C C . PHE A 1 81 ? 20.626 5.222 -18.585 1.00 93.25 81 PHE A C 1
ATOM 602 O O . PHE A 1 81 ? 20.185 4.742 -17.542 1.00 93.25 81 PHE A O 1
ATOM 609 N N . ILE A 1 82 ? 19.849 5.500 -19.639 1.00 94.19 82 ILE A N 1
ATOM 610 C CA . ILE A 1 82 ? 18.387 5.347 -19.657 1.00 94.19 82 ILE A CA 1
ATOM 611 C C . ILE A 1 82 ? 18.034 3.863 -19.577 1.00 94.19 82 ILE A C 1
ATOM 613 O O . ILE A 1 82 ? 17.300 3.437 -18.680 1.00 94.19 82 ILE A O 1
ATOM 617 N N . PHE A 1 83 ? 18.629 3.054 -20.458 1.00 93.94 83 PHE A N 1
ATOM 618 C CA . PHE A 1 83 ? 18.453 1.606 -20.454 1.00 93.94 83 PHE A CA 1
ATOM 619 C C . PHE A 1 83 ? 18.869 0.999 -19.112 1.00 93.94 83 PHE A C 1
ATOM 621 O O . PHE A 1 83 ? 18.116 0.239 -18.499 1.00 93.94 83 PHE A O 1
ATOM 628 N N . ARG A 1 84 ? 20.055 1.369 -18.614 1.00 94.44 84 ARG A N 1
ATOM 629 C CA . ARG A 1 84 ? 20.587 0.828 -17.358 1.00 94.44 84 ARG A CA 1
ATOM 630 C C . ARG A 1 84 ? 19.710 1.165 -16.162 1.00 94.44 84 ARG A C 1
ATOM 632 O O . ARG A 1 84 ? 19.464 0.283 -15.347 1.00 94.44 84 ARG A O 1
ATOM 639 N N . GLN A 1 85 ? 19.240 2.405 -16.055 1.00 94.50 85 GLN A N 1
ATOM 640 C CA . GLN A 1 85 ? 18.373 2.822 -14.957 1.00 94.50 85 GLN A CA 1
ATOM 641 C C . GLN A 1 85 ? 17.049 2.054 -14.981 1.00 94.50 85 GLN A C 1
ATOM 643 O O . GLN A 1 85 ? 16.661 1.481 -13.962 1.00 94.50 85 GLN A O 1
ATOM 648 N N . LYS A 1 86 ? 16.393 1.970 -16.145 1.00 94.25 86 LYS A N 1
ATOM 649 C CA . LYS A 1 86 ? 15.120 1.256 -16.300 1.00 94.25 86 LYS A CA 1
ATOM 650 C C . LYS A 1 86 ? 15.242 -0.222 -15.917 1.00 94.25 86 LYS A C 1
ATOM 652 O O . LYS A 1 86 ? 14.443 -0.716 -15.122 1.00 94.25 86 LYS A O 1
ATOM 657 N N . ILE A 1 87 ? 16.264 -0.913 -16.429 1.00 94.88 87 ILE A N 1
ATOM 658 C CA . ILE A 1 87 ? 16.509 -2.325 -16.101 1.00 94.88 87 ILE A CA 1
ATOM 659 C C . ILE A 1 87 ? 16.890 -2.491 -14.629 1.00 94.88 87 ILE A C 1
ATOM 661 O O . ILE A 1 87 ? 16.365 -3.376 -13.965 1.00 94.88 87 ILE A O 1
ATOM 665 N N . GLN A 1 88 ? 17.715 -1.604 -14.069 1.00 95.75 88 GLN A N 1
ATOM 666 C CA . GLN A 1 88 ? 18.081 -1.671 -12.656 1.00 95.75 88 GLN A CA 1
ATOM 667 C C . GLN A 1 88 ? 16.858 -1.544 -11.738 1.00 95.75 88 GLN A C 1
ATOM 669 O O . GLN A 1 88 ? 16.759 -2.284 -10.758 1.00 95.75 88 GLN A O 1
ATOM 674 N N . ARG A 1 89 ? 15.927 -0.627 -12.033 1.00 94.25 89 ARG A N 1
ATOM 675 C CA . ARG A 1 89 ? 14.683 -0.472 -11.262 1.00 94.25 89 ARG A CA 1
ATOM 676 C C . ARG A 1 89 ? 13.801 -1.714 -11.373 1.00 94.25 89 ARG A C 1
ATOM 678 O O . ARG A 1 89 ? 13.286 -2.167 -10.355 1.00 94.25 89 ARG A O 1
ATOM 685 N N . PHE A 1 90 ? 13.689 -2.286 -12.570 1.00 95.06 90 PHE A N 1
ATOM 686 C CA . PHE A 1 90 ? 12.949 -3.525 -12.809 1.00 95.06 90 PHE A CA 1
ATOM 687 C C . PHE A 1 90 ? 13.548 -4.722 -12.050 1.00 95.06 90 PHE A C 1
ATOM 689 O O . PHE A 1 90 ? 12.839 -5.414 -11.319 1.00 95.06 90 PHE A O 1
ATOM 696 N N . ASP A 1 91 ? 14.864 -4.922 -12.135 1.00 95.25 91 ASP A N 1
ATOM 697 C CA . ASP A 1 91 ? 15.562 -6.033 -11.475 1.00 95.25 91 ASP A CA 1
ATOM 698 C C . ASP A 1 91 ? 15.422 -5.989 -9.943 1.00 95.25 91 ASP A C 1
ATOM 700 O O . ASP A 1 91 ? 15.436 -7.027 -9.279 1.00 95.25 91 ASP A O 1
ATOM 704 N N . HIS A 1 92 ? 15.243 -4.792 -9.373 1.00 95.12 92 HIS A N 1
ATOM 705 C CA . HIS A 1 92 ? 15.120 -4.567 -7.929 1.00 95.12 92 HIS A CA 1
ATOM 706 C C . HIS A 1 92 ? 13.682 -4.283 -7.465 1.00 95.12 92 HIS A C 1
ATOM 708 O O . HIS A 1 92 ? 13.477 -3.852 -6.330 1.00 95.12 92 HIS A O 1
ATOM 714 N N . GLU A 1 93 ? 12.665 -4.558 -8.287 1.00 94.00 93 GLU A N 1
ATOM 715 C CA . GLU A 1 93 ? 11.257 -4.369 -7.905 1.00 94.00 93 GLU A CA 1
ATOM 716 C C . GLU A 1 93 ? 10.831 -5.326 -6.770 1.00 94.00 93 GLU A C 1
ATOM 718 O O . GLU A 1 93 ? 9.921 -5.061 -5.978 1.00 94.00 93 GLU A O 1
ATOM 723 N N . ARG A 1 94 ? 11.489 -6.486 -6.670 1.00 90.50 94 ARG A N 1
ATOM 724 C CA . A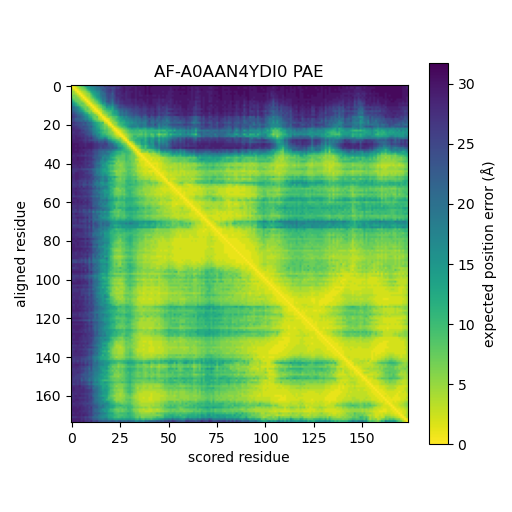RG A 1 94 ? 11.115 -7.541 -5.725 1.00 90.50 94 ARG A CA 1
ATOM 725 C C . ARG A 1 94 ? 11.747 -7.314 -4.351 1.00 90.50 94 ARG A C 1
ATOM 727 O O . ARG A 1 94 ? 12.915 -7.602 -4.126 1.00 90.50 94 ARG A O 1
ATOM 734 N N . VAL A 1 95 ? 10.916 -6.911 -3.395 1.00 90.94 95 VAL A N 1
ATOM 735 C CA . VAL A 1 95 ? 11.221 -6.955 -1.954 1.00 90.94 95 VAL A CA 1
ATOM 736 C C . VAL A 1 95 ? 10.833 -8.332 -1.384 1.00 90.94 95 VAL A C 1
ATOM 738 O O . VAL A 1 95 ? 9.840 -8.908 -1.858 1.00 90.94 95 VAL A O 1
ATOM 741 N N . PRO A 1 96 ? 11.572 -8.877 -0.390 1.00 91.62 96 PRO A N 1
ATOM 742 C CA . PRO A 1 96 ? 11.218 -10.136 0.260 1.00 91.62 96 PRO A CA 1
ATOM 743 C C . PRO A 1 96 ? 9.770 -10.159 0.754 1.00 91.62 96 PRO A C 1
ATOM 745 O O . PRO A 1 96 ? 9.242 -9.163 1.254 1.00 91.62 96 PRO A O 1
ATOM 748 N N . GLU A 1 97 ? 9.117 -11.312 0.613 1.00 91.75 97 GLU A N 1
ATOM 749 C CA . GLU A 1 97 ? 7.783 -11.509 1.171 1.00 91.75 97 GLU A CA 1
ATOM 750 C C . GLU A 1 97 ? 7.821 -11.631 2.701 1.00 91.75 97 GLU A C 1
ATOM 752 O O . GLU A 1 97 ? 8.870 -11.844 3.310 1.00 91.75 97 GLU A O 1
ATOM 757 N N . ARG A 1 98 ? 6.658 -11.470 3.345 1.00 88.88 98 ARG A N 1
ATOM 758 C CA . ARG A 1 98 ? 6.544 -11.708 4.789 1.00 88.88 98 ARG A CA 1
ATOM 759 C C . ARG A 1 98 ? 6.801 -13.190 5.075 1.00 88.88 98 ARG A C 1
ATOM 761 O O . ARG A 1 98 ? 6.314 -14.033 4.332 1.00 88.88 98 ARG A O 1
ATOM 768 N N . ALA A 1 99 ? 7.492 -13.493 6.176 1.00 87.62 99 ALA A N 1
ATOM 769 C CA . ALA A 1 99 ? 7.784 -14.873 6.581 1.00 87.62 99 ALA A CA 1
ATOM 770 C C . ALA A 1 99 ? 6.514 -15.724 6.791 1.00 87.62 99 ALA A C 1
ATOM 772 O O . ALA A 1 99 ? 6.519 -16.920 6.526 1.00 87.62 99 ALA A O 1
ATOM 773 N N . VAL A 1 100 ? 5.431 -15.087 7.243 1.00 89.44 100 VAL A N 1
ATOM 774 C CA . VAL A 1 100 ? 4.068 -15.629 7.324 1.00 89.44 100 VAL A CA 1
ATOM 775 C C . VAL A 1 100 ? 3.094 -14.561 6.841 1.00 89.44 100 VAL A C 1
ATOM 777 O O . VAL A 1 100 ? 3.423 -13.371 6.835 1.00 89.44 100 VAL A O 1
ATOM 780 N N . HIS A 1 101 ? 1.891 -14.956 6.438 1.00 93.19 101 HIS A N 1
ATOM 781 C CA . HIS A 1 101 ? 0.902 -14.023 5.898 1.00 93.19 101 HIS A CA 1
ATOM 782 C C . HIS A 1 101 ? 1.346 -13.281 4.631 1.00 93.19 101 HIS A C 1
ATOM 784 O O . HIS A 1 101 ? 1.033 -12.096 4.436 1.00 93.19 101 HIS A O 1
ATOM 790 N N . ALA A 1 102 ? 2.088 -13.964 3.755 1.00 91.62 102 ALA A N 1
ATOM 791 C CA . ALA A 1 102 ? 2.611 -13.385 2.521 1.00 91.62 102 ALA A CA 1
ATOM 792 C C . ALA A 1 102 ? 1.489 -13.001 1.542 1.00 91.62 102 ALA A C 1
ATOM 794 O O . ALA A 1 102 ? 1.495 -11.885 1.012 1.00 91.62 102 ALA A O 1
ATOM 795 N N . ARG A 1 103 ? 0.489 -13.872 1.356 1.00 92.81 103 ARG A N 1
ATOM 796 C CA . ARG A 1 103 ? -0.708 -13.581 0.556 1.00 92.81 103 ARG A CA 1
ATOM 797 C C . ARG A 1 103 ? -1.716 -12.772 1.366 1.00 92.81 103 ARG A C 1
ATOM 799 O O . ARG A 1 103 ? -2.062 -13.147 2.480 1.00 92.81 103 ARG A O 1
ATOM 806 N N . GLY A 1 104 ? -2.182 -11.655 0.816 1.00 92.25 104 GLY A N 1
ATOM 807 C CA . GLY A 1 104 ? -3.190 -10.831 1.468 1.00 92.25 104 GLY A CA 1
ATOM 808 C C . GLY A 1 104 ? -3.563 -9.580 0.687 1.00 92.25 104 GLY A C 1
ATOM 809 O O . GLY A 1 104 ? -2.813 -9.146 -0.185 1.00 92.25 104 GLY A O 1
ATOM 810 N N . VAL A 1 105 ? -4.700 -8.996 1.047 1.00 93.56 105 VAL A N 1
ATOM 811 C CA . VAL A 1 105 ? -5.274 -7.782 0.453 1.00 93.56 105 VAL A CA 1
ATOM 812 C C . VAL A 1 105 ? -5.527 -6.753 1.548 1.00 93.56 105 VAL A C 1
ATOM 814 O O . VAL A 1 105 ? -5.780 -7.125 2.695 1.00 93.56 105 VAL A O 1
ATOM 817 N N . GLY A 1 106 ? -5.415 -5.468 1.217 1.00 92.81 106 GLY A N 1
ATOM 818 C CA . GLY A 1 106 ? -5.665 -4.380 2.155 1.00 92.81 106 GLY A CA 1
ATOM 819 C C . GLY A 1 106 ? -6.702 -3.391 1.645 1.00 92.81 106 GLY A C 1
ATOM 820 O O . GLY A 1 106 ? -6.896 -3.268 0.438 1.00 92.81 106 GLY A O 1
ATOM 821 N N . ALA A 1 107 ? -7.357 -2.702 2.573 1.00 91.50 107 ALA A N 1
ATOM 822 C CA . ALA A 1 107 ? -8.339 -1.667 2.286 1.00 91.50 107 ALA A CA 1
ATOM 823 C C . ALA A 1 107 ? -8.267 -0.540 3.325 1.00 91.50 107 ALA A C 1
ATOM 825 O O . ALA A 1 107 ? -7.985 -0.778 4.504 1.00 91.50 107 ALA A O 1
ATOM 826 N N . HIS A 1 108 ? -8.549 0.679 2.869 1.00 90.62 108 HIS A N 1
ATOM 827 C CA . HIS A 1 108 ? -8.744 1.850 3.720 1.00 90.62 108 HIS A CA 1
ATOM 828 C C . HIS A 1 108 ? -10.205 1.953 4.166 1.00 90.62 108 HIS A C 1
ATOM 830 O O . HIS A 1 108 ? -11.116 1.553 3.436 1.00 90.62 108 HIS A O 1
ATOM 836 N N . GLY A 1 109 ? -10.421 2.499 5.360 1.00 89.94 109 GLY A N 1
ATOM 837 C CA . GLY A 1 109 ? -11.749 2.751 5.907 1.00 89.94 109 GLY A CA 1
ATOM 838 C C . GLY A 1 109 ? -11.701 3.635 7.148 1.00 89.94 109 GLY A C 1
ATOM 839 O O . GLY A 1 109 ? -10.663 4.215 7.470 1.00 89.94 109 GLY A O 1
ATOM 840 N N . VAL A 1 110 ? -12.823 3.695 7.865 1.00 91.56 110 VAL A N 1
ATOM 841 C CA . VAL A 1 110 ? -12.964 4.438 9.123 1.00 91.56 110 VAL A CA 1
ATOM 842 C C . VAL A 1 110 ? -13.558 3.565 10.202 1.00 91.56 110 VAL A C 1
ATOM 844 O O . VAL A 1 110 ? -14.472 2.777 9.964 1.00 91.56 110 VAL A O 1
ATOM 847 N N . PHE A 1 111 ? -13.025 3.737 11.401 1.00 92.88 111 PHE A N 1
ATOM 848 C CA . PHE A 1 111 ? -13.618 3.266 12.634 1.00 92.88 111 PHE A CA 1
ATOM 849 C C . PHE A 1 111 ? -14.317 4.429 13.342 1.00 92.88 111 PHE A C 1
ATOM 851 O O . PHE A 1 111 ? -13.698 5.469 13.547 1.00 92.88 111 PHE A O 1
ATOM 858 N N . THR A 1 112 ? -15.566 4.237 13.764 1.00 93.75 112 THR A N 1
ATOM 859 C CA . THR A 1 112 ? -16.327 5.230 14.534 1.00 93.75 112 THR A CA 1
ATOM 860 C C . THR A 1 112 ? -16.645 4.659 15.911 1.00 93.75 112 THR A C 1
ATOM 862 O O . THR A 1 112 ? -17.265 3.598 16.008 1.00 93.75 112 THR A O 1
ATOM 865 N N . SER A 1 113 ? -16.230 5.345 16.979 1.00 95.00 113 SER A N 1
ATOM 866 C CA . SER A 1 113 ? -16.565 4.929 18.346 1.00 95.00 113 SER A CA 1
ATOM 867 C C . SER A 1 113 ? -18.056 5.135 18.626 1.00 95.00 113 SER A C 1
ATOM 869 O O . SER A 1 113 ? -18.607 6.195 18.343 1.00 95.00 113 SER A O 1
ATOM 871 N N . TYR A 1 114 ? -18.717 4.141 19.219 1.00 95.25 114 TYR A N 1
ATOM 872 C CA . TYR A 1 114 ? -20.138 4.231 19.587 1.00 95.25 114 TYR A CA 1
ATOM 873 C C . TYR A 1 114 ? -20.399 4.962 20.905 1.00 95.25 114 TYR A C 1
ATOM 875 O O . TYR A 1 114 ? -21.552 5.189 21.248 1.00 95.25 114 TYR A O 1
ATOM 883 N N . GLY A 1 115 ? -19.362 5.290 21.670 1.00 94.19 115 GLY A N 1
ATOM 884 C CA . GLY A 1 115 ? -19.512 5.877 22.995 1.00 94.19 115 GLY A CA 1
ATOM 885 C C . GLY A 1 115 ? -18.211 6.478 23.506 1.00 94.19 115 GLY A C 1
ATOM 886 O O . GLY A 1 115 ? -17.160 6.340 22.878 1.00 94.19 115 GLY A O 1
ATOM 887 N N . ASP A 1 116 ? -18.293 7.126 24.665 1.00 95.25 116 ASP A N 1
ATOM 888 C CA . ASP A 1 116 ? -17.122 7.462 25.469 1.00 95.25 116 ASP A CA 1
ATOM 889 C C . ASP A 1 116 ? -16.792 6.289 26.405 1.00 95.25 116 ASP A C 1
ATOM 891 O O . ASP A 1 116 ? -17.587 5.922 27.274 1.00 95.25 116 ASP A O 1
ATOM 895 N N . TYR A 1 117 ? -15.614 5.696 26.207 1.00 95.69 117 TYR A N 1
ATOM 896 C CA . TYR A 1 117 ? -15.087 4.590 27.005 1.00 95.69 117 TYR A CA 1
ATOM 897 C C . TYR A 1 117 ? -13.959 5.017 27.958 1.00 95.69 117 TYR A C 1
ATOM 899 O O . TYR A 1 117 ? -13.193 4.166 28.426 1.00 95.69 117 TYR A O 1
ATOM 907 N N . SER A 1 118 ? -13.864 6.309 28.288 1.00 94.12 118 SER A N 1
ATOM 908 C CA . SER A 1 118 ? -12.901 6.871 29.250 1.00 94.12 118 SER A CA 1
ATOM 909 C C . SER A 1 118 ? -12.957 6.216 30.637 1.00 94.12 118 SER A C 1
ATOM 911 O O . SER A 1 118 ? -11.976 6.219 31.381 1.00 94.12 118 SER A O 1
ATOM 913 N N . ASN A 1 119 ? -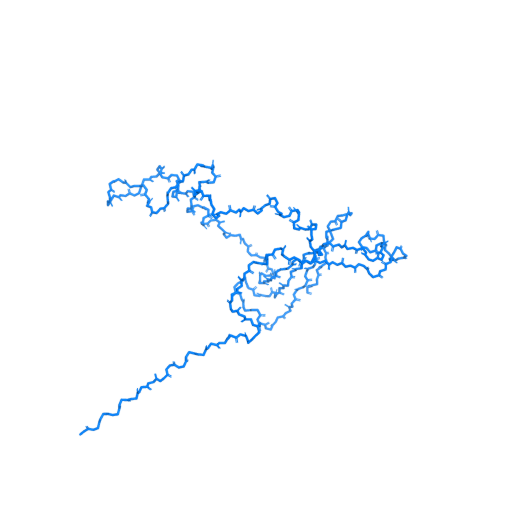14.082 5.581 30.978 1.00 95.56 119 ASN A N 1
ATOM 914 C CA . ASN A 1 119 ? -14.257 4.803 32.202 1.00 95.56 119 ASN A CA 1
ATOM 915 C C . ASN A 1 119 ? -13.501 3.458 32.209 1.00 95.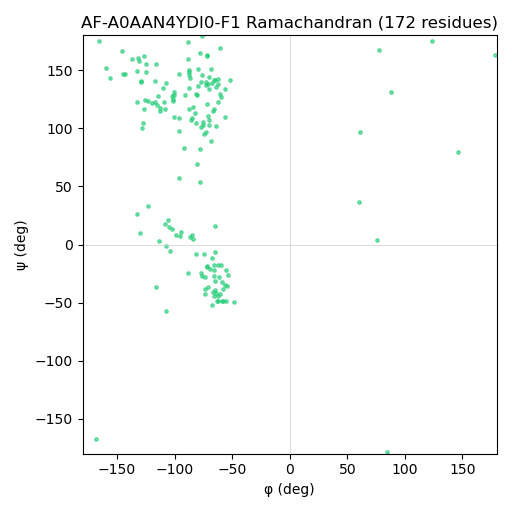56 119 ASN A C 1
ATOM 917 O O . ASN A 1 119 ? -13.315 2.885 33.282 1.00 95.56 119 ASN A O 1
ATOM 921 N N . ILE A 1 120 ? -13.102 2.933 31.043 1.00 96.38 120 ILE A N 1
ATOM 922 C CA . ILE A 1 120 ? -12.424 1.630 30.894 1.00 96.38 120 ILE A CA 1
ATOM 923 C C . ILE A 1 120 ? -11.003 1.806 30.347 1.00 96.38 120 ILE A C 1
ATOM 925 O O . ILE A 1 120 ? -10.099 1.066 30.732 1.00 96.38 120 ILE A O 1
ATOM 929 N N . THR A 1 121 ? -10.790 2.765 29.444 1.00 95.31 121 THR A N 1
ATOM 930 C CA . THR A 1 121 ? -9.510 2.971 28.763 1.00 95.31 121 THR A C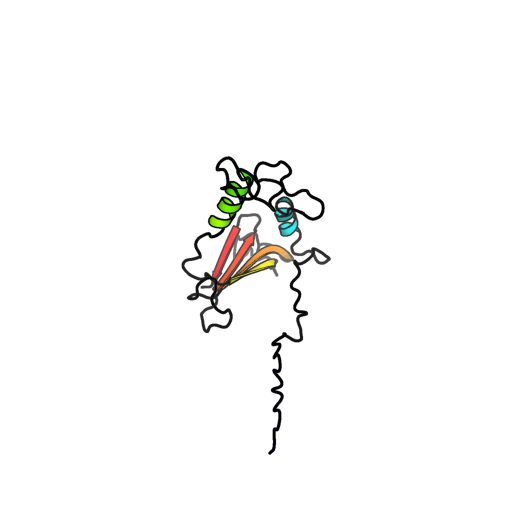A 1
ATOM 931 C C . THR A 1 121 ? -9.219 4.451 28.556 1.00 95.31 121 THR A C 1
ATOM 933 O O . THR A 1 121 ? -10.118 5.239 28.298 1.00 95.31 121 THR A O 1
ATOM 936 N N . ALA A 1 122 ? -7.940 4.820 28.615 1.00 93.69 122 ALA A N 1
ATOM 937 C CA . ALA A 1 122 ? -7.473 6.156 28.251 1.00 93.69 122 ALA A CA 1
ATOM 938 C C . ALA A 1 122 ? -7.182 6.294 26.742 1.00 93.69 122 ALA A C 1
ATOM 940 O O . ALA A 1 122 ? -6.633 7.299 26.315 1.00 93.69 122 ALA A O 1
ATOM 941 N N . ALA A 1 123 ? -7.494 5.276 25.932 1.00 94.50 123 ALA A N 1
ATOM 942 C CA . ALA A 1 123 ? -7.218 5.299 24.502 1.00 94.50 123 ALA A CA 1
ATOM 943 C C . ALA A 1 123 ? -8.067 6.361 23.786 1.00 94.50 123 ALA A C 1
ATOM 945 O O . ALA A 1 123 ? -9.286 6.224 23.674 1.00 94.50 123 ALA A O 1
ATOM 946 N N . SER A 1 124 ? -7.408 7.383 23.240 1.00 92.88 124 SER A N 1
ATOM 947 C CA . SER A 1 124 ? -8.070 8.549 22.651 1.00 92.88 124 SER A CA 1
ATOM 948 C C . SER A 1 124 ? -9.075 8.228 21.534 1.00 92.88 124 SER A C 1
ATOM 950 O O . SER A 1 124 ? -10.116 8.879 21.440 1.00 92.88 124 SER A O 1
ATOM 952 N N . PHE A 1 125 ? -8.836 7.202 20.709 1.00 92.38 125 PHE A N 1
ATOM 953 C CA . PHE A 1 125 ? -9.764 6.804 19.635 1.00 92.38 125 PHE A CA 1
ATOM 954 C C . PHE A 1 125 ? -11.105 6.228 20.137 1.00 92.38 125 PHE A C 1
ATOM 956 O O . PHE A 1 125 ? -12.038 6.079 19.352 1.00 92.38 125 PHE A O 1
ATOM 963 N N . LEU A 1 126 ? -11.214 5.930 21.438 1.00 94.75 126 LEU A N 1
ATOM 964 C CA . LEU A 1 126 ? -12.424 5.445 22.116 1.00 94.75 126 LEU A CA 1
ATOM 965 C C . LEU A 1 126 ? -12.983 6.455 23.136 1.00 94.75 126 LEU A C 1
ATOM 967 O O . LEU A 1 126 ? -13.944 6.147 23.836 1.00 94.75 126 LEU A O 1
ATOM 971 N N . GLY A 1 127 ? -12.385 7.643 23.254 1.00 92.50 127 GLY A N 1
ATOM 972 C CA . GLY A 1 127 ? -12.706 8.618 24.306 1.00 92.50 127 GLY A CA 1
ATOM 973 C C . GLY A 1 127 ? -13.900 9.535 24.023 1.00 92.50 127 GLY A C 1
ATOM 974 O O . GLY A 1 127 ? -14.131 10.470 24.781 1.00 92.50 127 GLY A O 1
ATOM 975 N N . ALA A 1 128 ? -14.622 9.343 22.917 1.00 92.69 128 ALA A N 1
ATOM 976 C CA . ALA A 1 128 ? -15.818 10.120 22.600 1.00 92.69 128 ALA A CA 1
ATOM 977 C C . ALA A 1 128 ? -16.755 9.353 21.659 1.00 92.69 128 ALA A C 1
ATOM 979 O O . ALA A 1 128 ? -16.304 8.679 20.730 1.00 92.69 128 ALA A O 1
ATOM 980 N N . GLU A 1 129 ? -18.062 9.503 21.870 1.00 94.44 129 GLU A N 1
ATOM 981 C CA . GLU A 1 129 ? -19.091 9.002 20.958 1.00 94.44 129 GLU A CA 1
ATOM 982 C C . GLU A 1 129 ? -19.000 9.705 19.597 1.00 94.44 129 GLU A C 1
ATOM 984 O O . GLU A 1 129 ? -18.828 10.921 19.522 1.00 94.44 129 GLU A O 1
ATOM 989 N N . GLY A 1 130 ? -19.093 8.938 18.511 1.00 92.19 130 GLY A N 1
ATOM 990 C CA . GLY A 1 130 ? -19.008 9.451 17.145 1.00 92.19 130 GLY A CA 1
ATOM 991 C C . GLY A 1 130 ? -17.593 9.812 16.689 1.00 92.19 130 GLY A C 1
ATOM 992 O O . GLY A 1 130 ? -17.435 10.299 15.574 1.00 92.19 130 GLY A O 1
ATOM 993 N N . LYS A 1 131 ? -16.552 9.577 17.504 1.00 92.00 131 LYS A N 1
ATOM 994 C CA . LYS A 1 131 ? -15.170 9.859 17.096 1.00 92.00 131 LYS A CA 1
ATOM 995 C C . LYS A 1 131 ? -14.756 8.938 15.953 1.00 92.00 131 LYS A C 1
ATOM 997 O O . LYS A 1 131 ? -14.669 7.722 16.130 1.00 92.00 131 LYS A O 1
ATOM 1002 N N . GLU A 1 132 ? -14.474 9.535 14.802 1.00 91.62 132 GLU A N 1
ATOM 1003 C CA . GLU A 1 132 ? -13.973 8.849 13.616 1.00 91.62 132 GLU A CA 1
ATOM 1004 C C . GLU A 1 132 ? -12.448 8.750 13.651 1.00 91.62 132 GLU A C 1
ATOM 1006 O O . GLU A 1 132 ? -11.740 9.698 13.986 1.00 91.62 132 GLU A O 1
ATOM 1011 N N . THR A 1 133 ? -11.929 7.571 13.334 1.00 91.62 133 THR A N 1
ATOM 1012 C CA . THR A 1 133 ? -10.501 7.267 13.297 1.00 91.62 133 THR A CA 1
ATOM 1013 C C . THR A 1 133 ? -10.195 6.529 12.001 1.00 91.62 133 THR A C 1
ATOM 1015 O O . THR A 1 133 ? -10.773 5.462 11.763 1.00 91.62 133 THR A O 1
ATOM 1018 N N . PRO A 1 134 ? -9.287 7.040 11.157 1.00 92.88 134 PRO A N 1
ATOM 1019 C CA . PRO A 1 134 ? -8.933 6.348 9.933 1.00 92.88 134 PRO A CA 1
ATOM 1020 C C . PRO A 1 134 ? -8.234 5.019 10.216 1.00 92.88 134 PRO A C 1
ATOM 1022 O O . PRO A 1 134 ? -7.417 4.903 11.139 1.00 92.88 134 PRO A O 1
ATOM 1025 N N . VAL A 1 135 ? -8.541 4.008 9.404 1.00 92.94 135 VAL A N 1
ATOM 1026 C CA . VAL A 1 135 ? -7.968 2.669 9.540 1.00 92.94 135 VAL A CA 1
ATOM 1027 C C . VAL A 1 135 ? -7.464 2.112 8.217 1.00 92.94 135 VAL A C 1
ATOM 1029 O O . VAL A 1 135 ? -8.013 2.366 7.145 1.00 92.94 135 VAL A O 1
ATOM 1032 N N . PHE A 1 136 ? -6.428 1.284 8.313 1.00 93.31 136 PHE A N 1
ATOM 1033 C CA . PHE A 1 136 ? -6.004 0.402 7.232 1.00 93.31 136 PHE A CA 1
ATOM 1034 C C . PHE A 1 136 ? -6.083 -1.043 7.708 1.00 93.31 136 PHE A C 1
ATOM 1036 O O . PHE A 1 136 ? -5.441 -1.417 8.696 1.00 93.31 136 PHE A O 1
ATOM 1043 N N . VAL A 1 137 ? -6.868 -1.853 7.005 1.00 94.44 137 VAL A N 1
ATOM 1044 C CA . VAL A 1 137 ? -7.054 -3.273 7.310 1.00 94.44 137 VAL A CA 1
ATOM 1045 C C . VAL A 1 137 ? -6.325 -4.101 6.268 1.00 94.44 137 VAL A C 1
ATOM 1047 O O . VAL A 1 137 ? -6.398 -3.800 5.080 1.00 94.44 137 VAL A O 1
ATOM 1050 N N . ARG A 1 138 ? -5.653 -5.168 6.701 1.00 95.69 138 ARG A N 1
ATOM 1051 C CA . ARG A 1 138 ? -5.078 -6.193 5.833 1.00 95.69 138 ARG A CA 1
ATOM 1052 C C . ARG A 1 138 ? -5.578 -7.577 6.235 1.00 95.69 138 ARG A C 1
ATOM 1054 O O . ARG A 1 138 ? -5.358 -8.015 7.364 1.00 95.69 138 ARG A O 1
ATOM 1061 N N . PHE A 1 139 ? -6.169 -8.273 5.271 1.00 93.88 139 PHE A N 1
ATOM 1062 C CA . PHE A 1 139 ? -6.546 -9.681 5.354 1.00 93.88 139 PHE A CA 1
ATOM 1063 C C . PHE A 1 139 ? -5.461 -10.546 4.724 1.00 93.88 139 PHE A C 1
ATOM 1065 O O . PHE A 1 139 ? -4.824 -10.125 3.756 1.00 93.88 139 PHE A O 1
ATOM 1072 N N . SER A 1 140 ? -5.244 -11.753 5.237 1.00 93.25 140 SER A N 1
ATOM 1073 C CA . SER A 1 140 ? -4.207 -12.649 4.707 1.00 93.25 140 SER A CA 1
ATOM 1074 C C . SER A 1 140 ? -4.432 -14.110 5.061 1.00 93.25 140 SER A C 1
ATOM 1076 O O . SER A 1 140 ? -4.955 -14.381 6.133 1.00 93.25 140 SER A O 1
ATOM 1078 N N . THR A 1 141 ? -3.961 -15.040 4.228 1.00 92.56 141 THR A N 1
ATOM 1079 C CA . THR A 1 141 ? -3.748 -16.452 4.625 1.00 92.56 141 THR A CA 1
ATOM 1080 C C . THR A 1 141 ? -2.471 -16.561 5.473 1.00 92.56 141 THR A C 1
ATOM 1082 O O . THR A 1 141 ? -1.863 -15.527 5.732 1.00 92.56 141 THR A O 1
ATOM 1085 N N . VAL A 1 142 ? -2.045 -17.729 5.967 1.00 90.31 142 VAL A N 1
ATOM 1086 C CA . VAL A 1 142 ? -0.854 -17.868 6.841 1.00 90.31 142 VAL A CA 1
ATOM 1087 C C . VAL A 1 142 ? 0.312 -18.525 6.113 1.00 90.31 142 VAL A C 1
ATOM 1089 O O . VAL A 1 142 ? 1.399 -17.944 6.056 1.00 90.31 142 VAL A O 1
ATOM 1092 N N . ALA A 1 143 ? 0.092 -19.731 5.588 1.00 87.50 143 ALA A N 1
ATOM 1093 C CA . ALA A 1 143 ? 1.147 -20.642 5.150 1.00 87.50 143 ALA A CA 1
ATOM 1094 C C . ALA A 1 143 ? 1.572 -20.436 3.689 1.00 87.50 143 ALA A C 1
ATOM 1096 O O . ALA A 1 143 ? 2.678 -20.807 3.301 1.00 87.50 143 ALA A O 1
ATOM 1097 N N . GLY A 1 144 ? 0.692 -19.875 2.859 1.00 86.88 144 GLY A N 1
ATOM 1098 C CA . GLY A 1 144 ? 0.960 -19.682 1.439 1.00 86.88 144 GLY A CA 1
ATOM 1099 C C . GLY A 1 144 ? 1.889 -18.498 1.151 1.00 86.88 144 GLY A C 1
ATOM 1100 O O . GLY A 1 144 ? 1.720 -17.414 1.710 1.00 86.88 144 GLY A O 1
ATOM 1101 N N . SER A 1 145 ? 2.815 -18.671 0.200 1.00 90.75 145 SER A N 1
ATOM 1102 C CA . SER A 1 145 ? 3.589 -17.567 -0.398 1.00 90.75 145 SER A CA 1
ATOM 1103 C C . SER A 1 145 ? 2.682 -16.543 -1.095 1.00 90.75 145 SER A C 1
ATOM 1105 O O . SER A 1 145 ? 1.497 -16.796 -1.337 1.00 90.75 145 SER A O 1
ATOM 1107 N N . ARG A 1 146 ? 3.229 -15.386 -1.492 1.00 88.12 146 ARG A N 1
ATOM 1108 C CA . ARG A 1 146 ? 2.477 -14.252 -2.073 1.00 88.12 146 ARG A CA 1
ATOM 1109 C C . ARG A 1 146 ? 1.602 -14.603 -3.292 1.00 88.12 146 ARG A C 1
ATOM 1111 O O . ARG A 1 146 ? 0.610 -13.919 -3.545 1.00 88.12 146 ARG A O 1
ATOM 1118 N N . GLY A 1 147 ? 1.957 -15.649 -4.041 1.00 89.81 147 GLY A N 1
ATOM 1119 C CA . GLY A 1 147 ? 1.222 -16.140 -5.218 1.00 89.81 147 GLY A CA 1
ATOM 1120 C C . GLY A 1 147 ? 0.230 -17.282 -4.957 1.00 89.81 147 GLY A C 1
ATOM 1121 O O . GLY A 1 147 ? -0.266 -17.870 -5.911 1.00 89.81 147 GLY A O 1
ATOM 1122 N N . SER A 1 148 ? -0.019 -17.643 -3.696 1.00 88.56 148 SER A N 1
ATOM 1123 C CA . SER A 1 148 ? -0.951 -18.719 -3.335 1.00 88.56 148 SER A CA 1
ATOM 1124 C C . SER A 1 148 ? -2.424 -18.337 -3.556 1.00 88.56 148 SER A C 1
ATOM 1126 O O . SER A 1 148 ? -2.762 -17.163 -3.709 1.00 88.56 148 SER A O 1
ATOM 1128 N N . SER A 1 149 ? -3.300 -19.347 -3.606 1.00 90.81 149 SER A N 1
ATOM 1129 C CA . SER A 1 149 ? -4.745 -19.158 -3.788 1.00 90.81 149 SER A CA 1
ATOM 1130 C C . SER A 1 149 ? -5.398 -18.546 -2.547 1.00 90.81 149 SER A C 1
ATOM 1132 O O . SER A 1 149 ? -5.135 -18.992 -1.431 1.00 90.81 149 SER A O 1
ATOM 1134 N N . ASP A 1 150 ? -6.314 -17.598 -2.757 1.00 88.50 150 ASP A N 1
ATOM 1135 C CA . ASP A 1 150 ? -7.110 -16.983 -1.684 1.00 88.50 150 ASP A CA 1
ATOM 1136 C C . ASP A 1 150 ? -8.131 -17.949 -1.060 1.00 88.50 150 ASP A C 1
ATOM 1138 O O . ASP A 1 150 ? -8.563 -17.741 0.066 1.00 88.50 150 ASP A O 1
ATOM 1142 N N . LEU A 1 151 ? -8.510 -19.018 -1.771 1.00 89.50 151 LEU A N 1
ATOM 1143 C CA . LEU A 1 151 ? -9.515 -19.995 -1.324 1.00 89.50 151 LEU A CA 1
ATOM 1144 C C . LEU A 1 151 ? -8.897 -21.220 -0.635 1.00 89.50 151 LEU A C 1
ATOM 1146 O O . LEU A 1 151 ? -9.572 -22.231 -0.423 1.00 89.50 151 LEU A O 1
ATOM 1150 N N . ALA A 1 152 ? -7.600 -21.171 -0.327 1.00 86.94 152 ALA A N 1
ATOM 1151 C CA . ALA A 1 152 ? -6.940 -22.245 0.394 1.00 86.94 152 ALA A CA 1
ATOM 1152 C C . ALA A 1 152 ? -7.550 -22.408 1.797 1.00 86.94 152 ALA A C 1
ATOM 1154 O O . ALA A 1 152 ? -7.884 -21.437 2.475 1.00 86.94 152 ALA A O 1
ATOM 1155 N N . ARG A 1 153 ? -7.673 -23.659 2.258 1.00 91.88 153 ARG A N 1
ATOM 1156 C CA . ARG A 1 153 ? -8.079 -23.941 3.637 1.00 91.88 153 ARG A CA 1
ATOM 1157 C C . ARG A 1 153 ? -6.919 -23.598 4.569 1.00 91.88 153 ARG A C 1
ATOM 1159 O O . ARG A 1 153 ? -6.027 -24.419 4.761 1.00 91.88 153 ARG A O 1
ATOM 1166 N N . ASP A 1 154 ? -6.964 -22.403 5.136 1.00 91.00 154 ASP A N 1
ATOM 1167 C CA . ASP A 1 154 ? -5.941 -21.869 6.032 1.00 91.00 154 ASP A CA 1
ATOM 1168 C C . ASP A 1 154 ? -6.574 -20.981 7.117 1.00 91.00 154 ASP A C 1
ATOM 1170 O O . ASP A 1 154 ? -7.749 -20.602 7.030 1.00 91.00 154 ASP A O 1
ATOM 1174 N N . VAL A 1 155 ? -5.805 -20.648 8.152 1.00 90.12 155 VAL A N 1
ATOM 1175 C CA . VAL A 1 155 ? -6.173 -19.575 9.080 1.00 90.12 155 VAL A CA 1
ATOM 1176 C C . VAL A 1 155 ? -6.052 -18.238 8.347 1.00 90.12 155 VAL A C 1
ATOM 1178 O O . VAL A 1 155 ? -5.197 -18.054 7.478 1.00 90.12 155 VAL A O 1
ATOM 1181 N N . HIS A 1 156 ? -6.953 -17.314 8.672 1.00 92.88 156 HIS A N 1
ATOM 1182 C CA . HIS A 1 156 ? -7.012 -16.004 8.045 1.00 92.88 156 HIS A CA 1
ATOM 1183 C C . HIS A 1 156 ? -6.643 -14.931 9.065 1.00 92.88 156 HIS A C 1
ATOM 1185 O O . HIS A 1 156 ? -7.363 -14.710 10.036 1.00 92.88 156 HIS A O 1
ATOM 1191 N N . GLY A 1 157 ? -5.520 -14.261 8.821 1.00 92.38 157 GLY A N 1
ATOM 1192 C CA . GLY A 1 157 ? -5.074 -13.125 9.611 1.00 92.38 157 GLY A CA 1
ATOM 1193 C C . GLY A 1 157 ? -5.920 -11.887 9.326 1.00 92.38 157 GLY A C 1
ATOM 1194 O O . GLY A 1 157 ? -6.243 -11.598 8.168 1.00 92.38 157 GLY A O 1
ATOM 1195 N N . PHE A 1 158 ? -6.229 -11.143 10.384 1.00 95.19 158 PHE A N 1
ATOM 1196 C CA . PHE A 1 158 ? -6.955 -9.876 10.340 1.00 95.19 158 PHE A CA 1
ATOM 1197 C C . PHE A 1 158 ? -6.136 -8.828 11.090 1.00 95.19 158 PHE A C 1
ATOM 1199 O O . PHE A 1 158 ? -6.065 -8.847 12.321 1.00 95.19 158 PHE A O 1
ATOM 1206 N N . ALA A 1 159 ? -5.482 -7.930 10.355 1.00 95.50 159 ALA A N 1
ATOM 1207 C CA . ALA A 1 159 ? -4.658 -6.879 10.941 1.00 95.50 159 ALA A CA 1
ATOM 1208 C C . ALA A 1 159 ? -5.242 -5.501 10.634 1.00 95.50 159 ALA A C 1
ATOM 1210 O O . ALA A 1 159 ? -5.320 -5.112 9.472 1.00 95.50 159 ALA A O 1
ATOM 1211 N N . THR A 1 160 ? -5.585 -4.749 11.675 1.00 95.12 160 THR A N 1
ATOM 1212 C CA . THR A 1 160 ? -6.082 -3.374 11.585 1.00 95.12 160 THR A CA 1
ATOM 1213 C C . THR A 1 160 ? -5.086 -2.421 12.210 1.00 95.12 160 THR A C 1
ATOM 1215 O O . THR A 1 160 ? -4.681 -2.581 13.361 1.00 95.12 160 THR A O 1
ATOM 1218 N N . ARG A 1 161 ? -4.713 -1.392 11.457 1.00 94.75 161 ARG 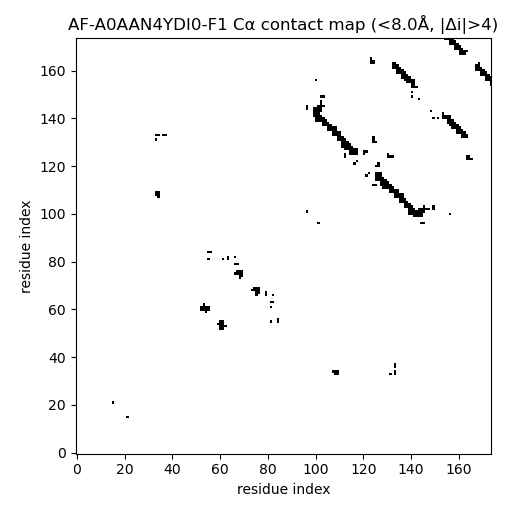A N 1
ATOM 1219 C CA . ARG A 1 161 ? -3.986 -0.238 11.971 1.00 94.75 161 ARG A CA 1
ATOM 1220 C C . ARG A 1 161 ? -4.954 0.921 12.146 1.00 94.75 161 ARG A C 1
ATOM 1222 O O . ARG A 1 161 ? -5.629 1.279 11.189 1.00 94.75 161 ARG A O 1
ATOM 1229 N N . PHE A 1 162 ? -4.963 1.504 13.337 1.00 93.88 162 PHE A N 1
ATOM 1230 C CA . PHE A 1 162 ? -5.690 2.718 13.679 1.00 93.88 162 PHE A CA 1
ATOM 1231 C C . PHE A 1 162 ? -4.716 3.892 13.689 1.00 93.88 162 PHE A C 1
ATOM 1233 O O . PHE A 1 162 ? -3.694 3.851 14.381 1.00 93.88 162 PHE A O 1
ATOM 1240 N N . TYR A 1 163 ? -5.033 4.922 12.914 1.00 92.25 163 TYR A N 1
ATOM 1241 C CA . TYR A 1 163 ? -4.278 6.168 12.867 1.00 92.25 163 TYR A CA 1
ATOM 1242 C C . TYR A 1 163 ? -4.890 7.145 13.871 1.00 92.25 163 TYR A C 1
ATOM 1244 O O . TYR A 1 163 ? -5.755 7.943 13.522 1.00 92.25 163 TYR A O 1
ATOM 1252 N N . THR A 1 164 ? -4.504 7.010 15.141 1.00 91.75 164 THR A N 1
ATOM 1253 C CA . THR A 1 164 ? -5.042 7.836 16.232 1.00 91.75 164 THR A CA 1
ATOM 1254 C C . THR A 1 164 ? -4.226 9.122 16.397 1.00 91.75 164 THR A C 1
ATOM 1256 O O . THR A 1 164 ? -3.070 9.194 15.977 1.00 91.75 164 THR A O 1
ATOM 1259 N N . ASP A 1 165 ? -4.813 10.130 17.035 1.00 91.25 165 ASP A N 1
ATOM 1260 C CA . ASP A 1 165 ? -4.166 11.404 17.388 1.00 91.25 165 ASP A CA 1
ATOM 1261 C C . ASP A 1 165 ? -3.038 11.254 18.426 1.00 91.25 165 ASP A C 1
ATOM 1263 O O . ASP A 1 165 ? -2.127 12.078 18.474 1.00 91.25 165 ASP A O 1
ATOM 1267 N N . GLU A 1 166 ? -3.045 10.170 19.203 1.00 92.06 166 GLU A N 1
ATOM 1268 C CA . GLU A 1 166 ? -2.011 9.836 20.191 1.00 92.06 166 GLU A CA 1
ATOM 1269 C C . GLU A 1 166 ? -1.039 8.745 19.708 1.00 92.06 166 GLU A C 1
ATOM 1271 O O . GLU A 1 166 ? -0.251 8.195 20.480 1.00 92.06 166 GLU A O 1
ATOM 1276 N N . GLY A 1 167 ? -1.062 8.437 18.409 1.00 90.81 167 GLY A N 1
ATOM 1277 C CA . GLY A 1 167 ? -0.127 7.522 17.765 1.00 90.81 167 GLY A CA 1
ATOM 1278 C C . GLY A 1 167 ? -0.793 6.360 17.033 1.00 90.81 167 GLY A C 1
ATOM 1279 O O . GLY A 1 167 ? -2.006 6.158 17.050 1.00 90.81 167 GLY A O 1
ATOM 1280 N N . ASN A 1 168 ? 0.028 5.562 16.356 1.00 93.19 168 ASN A N 1
ATOM 1281 C CA . ASN A 1 168 ? -0.466 4.441 15.566 1.00 93.19 168 ASN A CA 1
ATOM 1282 C C . ASN A 1 168 ? -0.680 3.214 16.450 1.00 93.19 168 ASN A C 1
ATOM 1284 O O . ASN A 1 168 ? 0.279 2.657 16.987 1.00 93.19 168 ASN A O 1
ATOM 1288 N N . PHE A 1 169 ? -1.923 2.745 16.529 1.00 93.25 169 PHE A N 1
ATOM 1289 C CA . PHE A 1 169 ? -2.263 1.513 17.230 1.00 93.25 169 PHE A CA 1
ATOM 1290 C C . PHE A 1 169 ? -2.443 0.365 16.231 1.00 93.25 169 PHE A C 1
ATOM 1292 O O . PHE A 1 169 ? -3.150 0.488 15.232 1.00 93.25 169 PHE A O 1
ATOM 1299 N N . GLY A 1 170 ? -1.769 -0.758 16.476 1.00 90.12 170 GLY A N 1
ATOM 1300 C CA . GLY A 1 170 ? -1.874 -1.961 15.657 1.00 90.12 170 GLY A CA 1
ATOM 1301 C C . GLY A 1 170 ? -2.607 -3.059 16.410 1.00 90.12 170 GLY A C 1
ATOM 1302 O O . GLY A 1 170 ? -2.153 -3.482 17.468 1.00 90.12 170 GLY A O 1
ATOM 1303 N N . MET A 1 171 ? -3.700 -3.552 15.838 1.00 88.88 171 MET A N 1
ATOM 1304 C CA . MET A 1 171 ? -4.408 -4.731 16.318 1.00 88.88 171 MET A CA 1
ATOM 1305 C C . MET A 1 171 ? -4.265 -5.839 15.280 1.00 88.88 171 MET A C 1
ATOM 1307 O O . MET A 1 171 ? -4.710 -5.693 14.145 1.00 88.88 171 MET A O 1
ATOM 1311 N N . SER A 1 172 ? -3.634 -6.947 15.653 1.00 85.62 172 SER A N 1
ATOM 1312 C CA . SER A 1 172 ? -3.449 -8.102 14.775 1.00 85.62 172 SER A CA 1
ATOM 1313 C C . SER A 1 172 ? -4.047 -9.343 15.413 1.00 85.62 172 SER A C 1
ATOM 1315 O O .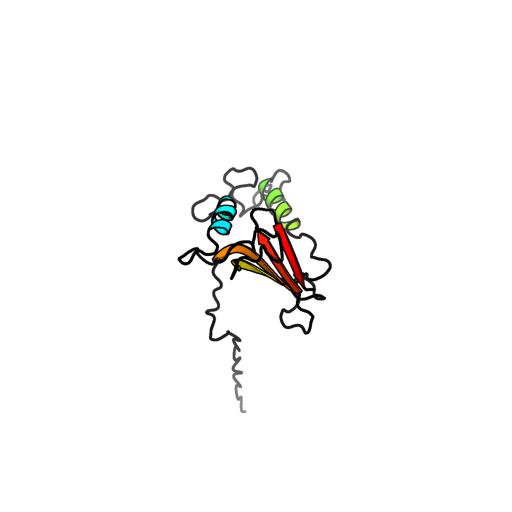 SER A 1 172 ? -3.648 -9.711 16.517 1.00 85.62 172 SER A O 1
ATOM 1317 N N . ASN A 1 173 ? -4.960 -9.993 14.700 1.00 80.44 173 ASN A N 1
ATOM 1318 C CA . ASN A 1 173 ? -5.401 -11.347 14.995 1.00 80.44 173 ASN A CA 1
ATOM 1319 C C . ASN A 1 173 ? -4.702 -12.312 14.029 1.00 80.44 173 ASN A C 1
ATOM 1321 O O . ASN A 1 173 ? -4.777 -12.115 12.810 1.00 80.44 173 ASN A O 1
ATOM 1325 N N . SER A 1 174 ? -4.000 -13.301 14.584 1.00 61.56 174 SER A N 1
ATOM 1326 C CA . SER A 1 174 ? -3.256 -14.336 13.855 1.00 61.56 174 SER A CA 1
ATOM 1327 C C . SER A 1 174 ? -3.907 -15.694 14.022 1.00 61.56 174 SER A C 1
ATOM 1329 O O . SER A 1 174 ? -4.128 -16.064 15.198 1.00 61.56 174 SER A O 1
#

Radius of gyration: 25.68 Å; Cα contacts (8 Å, |Δi|>4): 212; chains: 1; bounding box: 50×59×80 Å